Protein AF-X1BQT2-F1 (afdb_monomer_lite)

Structure (mmCIF, N/CA/C/O backbone):
data_AF-X1BQT2-F1
#
_entry.id   AF-X1BQT2-F1
#
loop_
_atom_site.group_PDB
_atom_site.id
_atom_site.type_symbol
_atom_site.label_atom_id
_atom_site.label_alt_id
_atom_site.label_comp_id
_atom_site.label_asym_id
_atom_site.label_entity_id
_atom_site.label_seq_id
_atom_site.pdbx_PDB_ins_code
_atom_site.Cartn_x
_atom_site.Cartn_y
_atom_site.Cartn_z
_atom_site.occupancy
_atom_site.B_iso_or_equiv
_atom_site.auth_seq_id
_atom_site.auth_comp_id
_atom_site.auth_asym_id
_atom_site.auth_atom_id
_atom_site.pdbx_PDB_model_num
ATOM 1 N N . PHE A 1 1 ? -11.441 -1.407 -5.618 1.00 73.06 1 PHE A N 1
ATOM 2 C CA . PHE A 1 1 ? -11.090 -2.288 -4.486 1.00 73.06 1 PHE A CA 1
ATOM 3 C C . PHE A 1 1 ? -11.085 -1.535 -3.155 1.00 73.06 1 PHE A C 1
ATOM 5 O O . PHE A 1 1 ? -12.010 -1.742 -2.387 1.00 73.06 1 PHE A O 1
ATOM 12 N N . ILE A 1 2 ? -10.143 -0.609 -2.906 1.00 77.38 2 ILE A N 1
ATOM 13 C CA . ILE A 1 2 ? -10.026 0.120 -1.618 1.00 77.38 2 ILE A CA 1
ATOM 14 C C . ILE A 1 2 ? -11.332 0.805 -1.174 1.00 77.38 2 ILE A C 1
ATOM 16 O O . ILE A 1 2 ? -11.636 0.817 0.010 1.00 77.38 2 ILE A O 1
ATOM 20 N N . ASN A 1 3 ? -12.148 1.301 -2.110 1.00 75.19 3 ASN A N 1
ATOM 21 C CA . ASN A 1 3 ? -13.449 1.909 -1.789 1.00 75.19 3 ASN A CA 1
ATOM 22 C C . ASN A 1 3 ? -14.438 0.973 -1.090 1.00 75.19 3 ASN A C 1
ATOM 24 O O . ASN A 1 3 ? -15.266 1.443 -0.330 1.00 75.19 3 ASN A O 1
ATOM 28 N N . GLN A 1 4 ? -14.371 -0.325 -1.373 1.00 82.44 4 GLN A N 1
ATOM 29 C CA . GLN A 1 4 ? -15.317 -1.309 -0.847 1.00 82.44 4 GLN A CA 1
ATOM 30 C C . GLN A 1 4 ? -14.732 -2.064 0.343 1.00 82.44 4 GLN A C 1
ATOM 32 O O . GLN A 1 4 ? -15.475 -2.633 1.125 1.00 82.44 4 GLN A O 1
ATOM 37 N N . VAL A 1 5 ? -13.400 -2.083 0.493 1.00 83.00 5 VAL A N 1
ATOM 38 C CA . VAL A 1 5 ? -12.742 -2.916 1.507 1.00 83.00 5 VAL A CA 1
ATOM 39 C C . VAL A 1 5 ? -13.119 -2.491 2.925 1.00 83.00 5 VAL A C 1
ATOM 41 O O . VAL A 1 5 ? -13.260 -3.355 3.778 1.00 83.00 5 VAL A O 1
ATOM 44 N N . LYS A 1 6 ? -13.361 -1.193 3.157 1.00 77.69 6 LYS A N 1
ATOM 45 C CA . LYS A 1 6 ? -13.768 -0.657 4.465 1.00 77.69 6 LYS A CA 1
ATOM 46 C C . LYS A 1 6 ? -15.026 -1.314 5.022 1.00 77.69 6 LYS A C 1
ATOM 48 O O . LYS A 1 6 ? -15.082 -1.537 6.223 1.00 77.69 6 LYS A O 1
ATOM 53 N N . ASP A 1 7 ? -15.966 -1.700 4.165 1.00 83.50 7 ASP A N 1
ATOM 54 C CA . ASP A 1 7 ? -17.209 -2.352 4.590 1.00 83.50 7 ASP A CA 1
ATOM 55 C C . ASP A 1 7 ? -16.974 -3.779 5.122 1.00 83.50 7 ASP A C 1
ATOM 57 O O . ASP A 1 7 ? -17.818 -4.338 5.818 1.00 83.50 7 ASP A O 1
ATOM 61 N N . PHE A 1 8 ? -15.818 -4.374 4.808 1.00 82.44 8 PHE A N 1
ATOM 62 C CA . PHE A 1 8 ? -15.426 -5.723 5.227 1.00 82.44 8 PHE A CA 1
ATOM 63 C C . PHE A 1 8 ? -14.379 -5.726 6.345 1.00 82.44 8 PHE A C 1
ATOM 65 O O . PHE A 1 8 ? -14.010 -6.793 6.839 1.00 82.44 8 PHE A O 1
ATOM 72 N N . LEU A 1 9 ? -13.863 -4.556 6.723 1.00 83.00 9 LEU A N 1
ATOM 73 C CA . LEU A 1 9 ? -12.859 -4.428 7.768 1.00 83.00 9 LEU A CA 1
ATOM 74 C C . LEU A 1 9 ? -13.551 -4.272 9.118 1.00 83.00 9 LEU A C 1
ATOM 76 O O . LEU A 1 9 ? -14.391 -3.398 9.311 1.00 83.00 9 LEU A O 1
ATOM 80 N N . ASN A 1 10 ? -13.178 -5.123 10.069 1.00 79.69 10 ASN A N 1
ATOM 81 C CA . ASN A 1 10 ? -13.605 -4.959 11.448 1.00 79.69 10 ASN A CA 1
ATOM 82 C C . ASN A 1 10 ? -12.741 -3.875 12.107 1.00 79.69 10 ASN A C 1
ATOM 84 O O . ASN A 1 10 ? -11.574 -4.125 12.401 1.00 79.69 10 ASN A O 1
ATOM 88 N N . SER A 1 11 ? -13.314 -2.697 12.349 1.00 74.62 11 SER A N 1
ATOM 89 C CA . SER A 1 11 ? -12.638 -1.563 12.994 1.00 74.62 11 SER A CA 1
ATOM 90 C C . SER A 1 11 ? -12.265 -1.813 14.461 1.00 74.62 11 SER A C 1
ATOM 92 O O . SER A 1 11 ? -11.456 -1.080 15.021 1.00 74.62 11 SER A O 1
ATOM 94 N N . GLU A 1 12 ? -12.809 -2.853 15.098 1.00 82.75 12 GLU A N 1
ATOM 95 C CA . GLU A 1 12 ? -12.465 -3.231 16.474 1.00 82.75 12 GLU A CA 1
ATOM 96 C C . GLU A 1 12 ? -11.197 -4.097 16.553 1.00 82.75 12 GLU A C 1
ATOM 98 O O . GLU A 1 12 ? -10.700 -4.384 17.644 1.00 82.75 12 GLU A O 1
ATOM 103 N N . GLN A 1 13 ? -10.662 -4.541 15.411 1.00 84.44 13 GLN A N 1
ATOM 104 C CA . GLN A 1 13 ? -9.490 -5.407 15.347 1.00 84.44 13 GLN A CA 1
ATOM 105 C C . GLN A 1 13 ? -8.432 -4.846 14.409 1.00 84.44 13 GLN A C 1
ATOM 107 O O . GLN A 1 13 ? -8.720 -4.275 13.364 1.00 84.44 13 GLN A O 1
ATOM 112 N N . LYS A 1 14 ? -7.163 -5.074 14.754 1.00 87.75 14 LYS A N 1
ATOM 113 C CA . LYS A 1 14 ? -6.065 -4.677 13.880 1.00 87.75 14 LYS A CA 1
ATOM 114 C C . LYS A 1 14 ? -6.088 -5.518 12.605 1.00 87.75 14 LYS A C 1
ATOM 116 O O . LYS A 1 14 ? -5.956 -6.739 12.668 1.00 87.75 14 LYS A O 1
ATOM 121 N N . TYR A 1 15 ? -6.193 -4.856 11.462 1.00 89.81 15 TYR A N 1
ATOM 122 C CA . TYR A 1 15 ? -6.195 -5.493 10.152 1.00 89.81 15 TYR A CA 1
ATOM 123 C C . TYR A 1 15 ? -5.056 -4.964 9.278 1.00 89.81 15 TYR A C 1
ATOM 125 O O . TYR A 1 15 ? -4.488 -3.899 9.5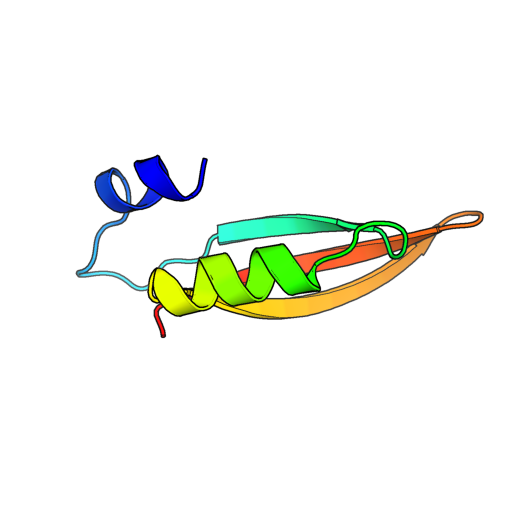22 1.00 89.81 15 TYR A O 1
ATOM 133 N N . TYR A 1 16 ? -4.726 -5.731 8.241 1.00 91.62 16 TYR A N 1
ATOM 134 C CA . TYR A 1 16 ? -3.727 -5.361 7.247 1.00 91.62 16 TYR A CA 1
ATOM 135 C C . TYR A 1 16 ? -4.186 -5.812 5.866 1.00 91.62 16 TYR A C 1
ATOM 137 O O . TYR A 1 16 ? -4.711 -6.916 5.718 1.00 91.62 16 TYR A O 1
ATOM 145 N N . ILE A 1 17 ? -3.929 -4.992 4.851 1.00 91.88 17 ILE A N 1
ATOM 146 C CA . ILE A 1 17 ? -4.152 -5.365 3.451 1.00 91.88 17 ILE A CA 1
ATOM 147 C C . ILE A 1 17 ? -2.790 -5.492 2.783 1.00 91.88 17 ILE A C 1
ATOM 149 O O . ILE A 1 17 ? -1.998 -4.554 2.804 1.00 91.88 17 ILE A O 1
ATOM 153 N N . TYR A 1 18 ? -2.517 -6.644 2.178 1.00 93.81 18 TYR A N 1
ATOM 154 C CA . TYR A 1 18 ? -1.269 -6.892 1.464 1.00 93.81 18 TYR A CA 1
ATOM 155 C C . TYR A 1 18 ? -1.505 -6.842 -0.035 1.00 93.81 18 TYR A C 1
ATOM 157 O O . TYR A 1 18 ? -2.472 -7.416 -0.537 1.00 93.81 18 TYR A O 1
ATOM 165 N N . TYR A 1 19 ? -0.603 -6.184 -0.752 1.00 92.81 19 TYR A N 1
ATOM 166 C CA . TYR A 1 19 ? -0.627 -6.168 -2.207 1.00 92.81 19 TYR A CA 1
ATOM 167 C C . TYR A 1 19 ? 0.786 -6.102 -2.775 1.00 92.81 19 TYR A C 1
ATOM 169 O O . TYR A 1 19 ? 1.737 -5.692 -2.107 1.00 92.81 19 TYR A O 1
ATOM 177 N N . ILE A 1 20 ? 0.919 -6.533 -4.024 1.00 93.56 20 ILE A N 1
ATOM 178 C CA . ILE A 1 20 ? 2.182 -6.525 -4.753 1.00 93.56 20 ILE A CA 1
ATOM 179 C C . ILE A 1 20 ? 2.125 -5.403 -5.784 1.00 93.56 20 ILE A C 1
ATOM 181 O O . ILE A 1 20 ? 1.114 -5.236 -6.463 1.00 93.56 20 ILE A O 1
ATOM 185 N N . SER A 1 21 ? 3.209 -4.650 -5.900 1.00 93.12 21 SER A N 1
ATOM 186 C CA . SER A 1 21 ? 3.433 -3.712 -6.998 1.00 93.12 21 SER A CA 1
ATOM 187 C C . SER A 1 21 ? 4.788 -3.978 -7.639 1.00 93.12 21 SER A C 1
ATOM 189 O O . SER A 1 21 ? 5.597 -4.746 -7.114 1.00 93.12 21 SER A O 1
ATOM 191 N N . SER A 1 22 ? 5.049 -3.330 -8.765 1.00 92.56 22 SER A N 1
ATOM 192 C CA . SER A 1 22 ? 6.368 -3.314 -9.386 1.00 92.56 22 SER A CA 1
ATOM 193 C C . SER A 1 22 ? 7.000 -1.924 -9.328 1.00 92.56 22 SER A C 1
ATOM 195 O O . SER A 1 22 ? 6.306 -0.934 -9.092 1.00 92.56 22 SER A O 1
ATOM 197 N N . SER A 1 23 ? 8.307 -1.821 -9.580 1.00 86.31 23 SER A N 1
ATOM 198 C CA . SER A 1 23 ? 8.993 -0.527 -9.741 1.00 86.31 23 SER A CA 1
ATOM 199 C C . SER A 1 23 ? 8.492 0.300 -10.924 1.00 86.31 23 SER A C 1
ATOM 201 O O . SER A 1 23 ? 8.694 1.510 -10.935 1.00 86.31 23 SER A O 1
ATOM 203 N N . SER A 1 24 ? 7.854 -0.330 -11.912 1.00 85.75 24 SER A N 1
ATOM 204 C CA . SER A 1 24 ? 7.223 0.350 -13.047 1.00 85.75 24 SER A CA 1
ATOM 205 C C . SER A 1 24 ? 5.849 0.940 -12.701 1.00 85.75 24 SER A C 1
ATOM 207 O O . SER A 1 24 ? 5.309 1.734 -13.469 1.00 85.75 24 SER A O 1
ATOM 209 N N . THR A 1 25 ? 5.285 0.580 -11.543 1.00 83.50 25 THR A N 1
ATOM 210 C CA . THR A 1 25 ? 4.009 1.116 -11.065 1.00 83.50 25 THR A CA 1
ATOM 211 C C . THR A 1 25 ? 4.234 2.475 -10.404 1.00 83.50 25 THR A C 1
ATOM 213 O O . THR A 1 25 ? 4.912 2.560 -9.380 1.00 83.50 25 THR A O 1
ATOM 216 N N . ASP A 1 26 ? 3.624 3.532 -10.942 1.00 80.75 26 ASP A N 1
ATOM 217 C CA . ASP A 1 26 ? 3.571 4.820 -10.251 1.00 80.75 26 ASP A CA 1
ATOM 218 C C . ASP A 1 26 ? 2.596 4.733 -9.068 1.00 80.75 26 ASP A C 1
ATOM 220 O O . ASP A 1 26 ? 1.380 4.630 -9.233 1.00 80.75 26 ASP A O 1
ATOM 224 N N . LEU A 1 27 ? 3.153 4.718 -7.857 1.00 83.69 27 LEU A N 1
ATOM 225 C CA . LEU A 1 27 ? 2.392 4.643 -6.612 1.00 83.69 27 LEU A CA 1
ATOM 226 C C . LEU A 1 27 ? 2.095 6.017 -6.012 1.00 83.69 27 LEU A C 1
ATOM 228 O O . LEU A 1 27 ? 1.432 6.061 -4.982 1.00 83.69 27 LEU A O 1
ATOM 232 N N . SER A 1 28 ? 2.573 7.119 -6.600 1.00 85.00 28 SER A N 1
ATOM 233 C CA . SER A 1 28 ? 2.387 8.462 -6.032 1.00 85.00 28 SER A CA 1
ATOM 234 C C . SER A 1 28 ? 0.902 8.798 -5.882 1.00 85.00 28 SER A C 1
ATOM 236 O O . SER A 1 28 ? 0.411 8.944 -4.766 1.00 85.00 28 SER A O 1
ATOM 238 N N . GLN A 1 29 ? 0.160 8.746 -6.990 1.00 85.75 29 GLN A 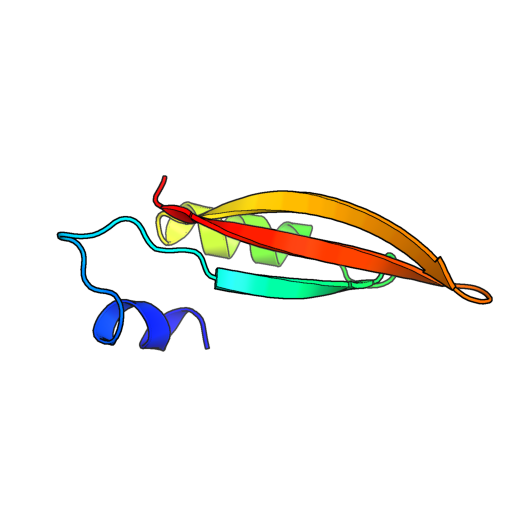N 1
ATOM 239 C CA . GLN A 1 29 ? -1.284 8.966 -7.004 1.00 85.75 29 GLN A CA 1
ATOM 240 C C . GLN A 1 29 ? -2.038 7.969 -6.109 1.00 85.75 29 GLN A C 1
ATOM 242 O O . GLN A 1 29 ? -2.995 8.337 -5.430 1.00 85.75 29 GLN A O 1
ATOM 247 N N . LEU A 1 30 ? -1.611 6.700 -6.080 1.00 86.31 30 LEU A N 1
ATOM 248 C CA . LEU A 1 30 ? -2.238 5.696 -5.221 1.00 86.31 30 LEU A CA 1
ATOM 249 C C . LEU A 1 30 ? -2.033 6.022 -3.736 1.00 86.31 30 LEU A C 1
ATOM 251 O O . LEU A 1 30 ? -2.970 5.879 -2.958 1.00 86.31 30 LEU A O 1
ATOM 255 N N . ASN A 1 31 ? -0.831 6.438 -3.338 1.00 87.62 31 ASN A N 1
ATOM 256 C CA . ASN A 1 31 ? -0.531 6.790 -1.954 1.00 87.62 31 ASN A CA 1
ATOM 257 C C . ASN A 1 31 ? -1.354 8.009 -1.507 1.00 87.62 31 ASN A C 1
ATOM 259 O O . ASN A 1 31 ? -1.939 7.956 -0.429 1.00 87.62 31 ASN A O 1
ATOM 263 N N . ASP A 1 32 ? -1.499 9.030 -2.356 1.00 89.69 32 ASP A N 1
ATOM 264 C CA . ASP A 1 32 ? -2.340 10.203 -2.065 1.00 89.69 32 ASP A CA 1
ATOM 265 C C . ASP A 1 32 ? -3.820 9.810 -1.872 1.00 89.69 32 ASP A C 1
ATOM 267 O O . ASP A 1 32 ? -4.504 10.258 -0.941 1.00 89.69 32 ASP A O 1
ATOM 271 N N . GLU A 1 33 ? -4.331 8.915 -2.727 1.00 88.69 33 GLU A N 1
ATOM 272 C CA . GLU A 1 33 ? -5.685 8.368 -2.592 1.00 88.69 33 GLU A CA 1
ATOM 273 C C . GLU A 1 33 ? -5.858 7.507 -1.332 1.00 88.69 33 GLU A C 1
ATOM 275 O O . GLU A 1 33 ? -6.945 7.484 -0.745 1.00 88.69 33 GLU A O 1
ATOM 280 N N . LEU A 1 34 ? -4.817 6.780 -0.919 1.00 89.88 34 LEU A N 1
ATOM 281 C CA . LEU A 1 34 ? -4.822 5.953 0.287 1.00 89.88 34 LEU A CA 1
ATOM 282 C C . LEU A 1 34 ? -4.824 6.811 1.554 1.00 89.88 34 LEU A C 1
ATOM 284 O O . LEU A 1 34 ? -5.661 6.570 2.427 1.00 89.88 34 LEU A O 1
ATOM 288 N N . GLU A 1 35 ? -3.979 7.843 1.620 1.00 89.62 35 GLU A N 1
ATOM 289 C CA . GLU A 1 35 ? -3.929 8.776 2.752 1.00 89.62 35 GLU A CA 1
ATOM 290 C C . GLU A 1 35 ? -5.263 9.500 2.933 1.00 89.62 35 GLU A C 1
ATOM 292 O O . GLU A 1 35 ? -5.816 9.518 4.034 1.00 89.62 35 GLU A O 1
ATOM 297 N N . THR A 1 36 ? -5.860 9.990 1.840 1.00 88.25 36 THR A N 1
ATOM 298 C CA . THR A 1 36 ? -7.192 10.629 1.865 1.00 88.25 36 THR A CA 1
ATOM 299 C C . THR A 1 36 ? -8.274 9.689 2.415 1.00 88.25 36 THR A C 1
ATOM 301 O O . THR A 1 36 ? -9.301 10.123 2.938 1.00 88.25 36 THR A O 1
ATOM 304 N N . ARG A 1 37 ? -8.053 8.376 2.318 1.00 85.75 37 ARG A N 1
ATOM 305 C CA . ARG A 1 37 ? -8.964 7.336 2.797 1.00 85.75 37 ARG A CA 1
ATOM 306 C C . ARG A 1 37 ? -8.554 6.759 4.150 1.00 85.75 37 ARG A C 1
ATOM 308 O O . ARG A 1 37 ? -9.208 5.817 4.589 1.00 85.75 37 ARG A O 1
ATOM 315 N N . GLY A 1 38 ? -7.564 7.321 4.837 1.00 89.38 38 GLY A N 1
ATOM 316 C CA . GLY A 1 38 ? -7.147 6.872 6.168 1.00 89.38 38 GLY A CA 1
ATOM 317 C C . GLY A 1 38 ? -6.323 5.584 6.157 1.00 89.38 38 GLY A C 1
ATOM 318 O O . GLY A 1 38 ? -6.333 4.849 7.139 1.00 89.38 38 GLY A O 1
ATOM 319 N N . PHE A 1 39 ? -5.636 5.292 5.053 1.00 91.31 39 PHE A N 1
ATOM 320 C CA . PHE A 1 39 ? -4.675 4.197 4.975 1.00 91.31 39 PHE A CA 1
ATOM 321 C C . PHE A 1 39 ? -3.255 4.730 4.793 1.00 91.31 39 PHE A C 1
ATOM 323 O O . PHE A 1 39 ? -3.013 5.593 3.954 1.00 91.31 39 PHE A O 1
ATOM 330 N N . GLN A 1 40 ? -2.301 4.143 5.513 1.00 92.19 40 GLN A N 1
ATOM 331 C CA . GLN A 1 40 ? -0.874 4.310 5.269 1.00 92.19 40 GLN A CA 1
ATOM 332 C C . GLN A 1 40 ? -0.340 3.108 4.488 1.00 92.19 40 GLN A C 1
ATOM 334 O O . GLN A 1 40 ? -0.519 1.960 4.899 1.00 92.19 40 GLN A O 1
ATOM 339 N N . ASN A 1 41 ? 0.377 3.367 3.394 1.00 92.75 41 ASN A N 1
ATOM 340 C CA . ASN A 1 41 ? 1.132 2.340 2.684 1.00 92.75 41 ASN A CA 1
ATOM 341 C C . ASN A 1 41 ? 2.550 2.187 3.255 1.00 92.75 41 ASN A C 1
ATOM 343 O O . ASN A 1 41 ? 3.265 3.169 3.452 1.00 92.75 41 ASN A O 1
ATOM 347 N N . ARG A 1 42 ? 2.985 0.943 3.473 1.00 93.69 42 ARG A N 1
ATOM 348 C CA . ARG A 1 42 ? 4.356 0.595 3.856 1.00 93.69 42 ARG A CA 1
ATOM 349 C C . ARG A 1 42 ? 4.936 -0.477 2.950 1.00 93.69 42 ARG A C 1
ATOM 351 O O . ARG A 1 42 ? 4.378 -1.565 2.817 1.00 93.69 42 ARG A O 1
ATOM 358 N N . VAL A 1 43 ? 6.128 -0.210 2.428 1.00 94.06 43 VAL A N 1
ATOM 359 C CA . VAL A 1 43 ? 6.938 -1.220 1.744 1.00 94.06 43 VAL A CA 1
ATOM 360 C C . VAL A 1 43 ? 7.537 -2.162 2.785 1.00 94.06 43 VAL A C 1
ATOM 362 O O . VAL A 1 43 ? 8.295 -1.735 3.654 1.00 94.06 43 VAL A O 1
ATOM 365 N N . LEU A 1 44 ? 7.199 -3.447 2.703 1.00 96.31 44 LEU A N 1
ATOM 366 C CA . LEU A 1 44 ? 7.723 -4.474 3.607 1.00 96.31 44 LEU A CA 1
ATOM 367 C C . LEU A 1 44 ? 8.944 -5.182 3.042 1.00 96.31 44 LEU A C 1
ATOM 369 O O . LEU A 1 44 ? 9.853 -5.547 3.783 1.00 96.31 44 LEU A O 1
ATOM 373 N N . ASN A 1 45 ? 8.932 -5.441 1.738 1.00 95.88 45 ASN A N 1
ATOM 374 C CA . ASN A 1 45 ? 10.005 -6.154 1.073 1.00 95.88 45 ASN A CA 1
ATOM 375 C C . ASN A 1 45 ? 10.091 -5.722 -0.388 1.00 95.88 45 ASN A C 1
ATOM 377 O O . ASN A 1 45 ? 9.088 -5.366 -1.007 1.00 95.88 45 ASN A O 1
ATOM 381 N N . LYS A 1 46 ? 11.296 -5.795 -0.938 1.00 95.62 46 LYS A N 1
ATOM 382 C CA . LYS A 1 46 ? 11.596 -5.529 -2.335 1.00 95.62 46 LYS A CA 1
ATOM 383 C C . LYS A 1 46 ? 12.501 -6.645 -2.836 1.00 95.62 46 LYS A C 1
ATOM 385 O O . LYS A 1 46 ? 13.559 -6.890 -2.260 1.00 95.62 46 LYS A O 1
ATOM 390 N N . ARG A 1 47 ? 12.100 -7.309 -3.917 1.00 96.00 47 ARG A N 1
ATOM 391 C CA . ARG A 1 47 ? 12.883 -8.368 -4.553 1.00 96.00 47 ARG A CA 1
ATOM 392 C C . ARG A 1 47 ? 13.059 -8.076 -6.033 1.00 96.00 47 ARG A C 1
ATOM 394 O O . ARG A 1 47 ? 12.082 -7.880 -6.743 1.00 96.00 47 ARG A O 1
ATOM 401 N N . HIS A 1 48 ? 14.304 -8.125 -6.489 1.00 94.75 48 HIS A N 1
ATOM 402 C CA . HIS A 1 48 ? 14.616 -8.049 -7.908 1.00 94.75 48 HIS A CA 1
ATOM 403 C C . HIS A 1 48 ? 14.386 -9.413 -8.570 1.00 94.75 48 HIS A C 1
ATOM 405 O O . HIS A 1 48 ? 14.927 -10.425 -8.110 1.00 94.75 48 HIS A O 1
ATOM 411 N N . ILE A 1 49 ? 13.561 -9.453 -9.615 1.00 92.00 49 ILE A N 1
ATOM 412 C CA . ILE A 1 49 ? 13.280 -10.656 -10.404 1.00 92.00 49 ILE A CA 1
ATOM 413 C C . ILE A 1 49 ? 13.421 -10.294 -11.887 1.00 92.00 49 ILE A C 1
ATOM 415 O O . ILE A 1 49 ? 12.679 -9.470 -12.412 1.00 92.0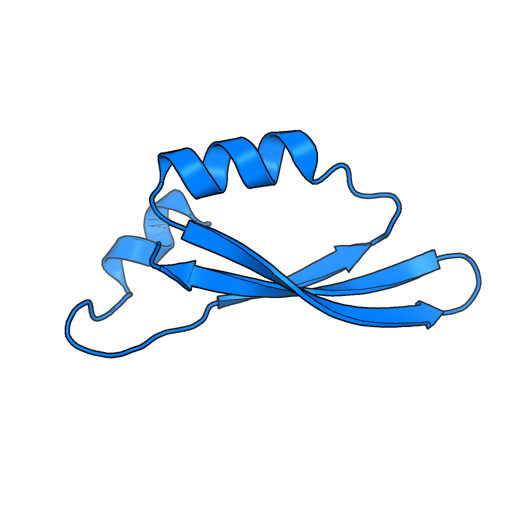0 49 ILE A O 1
ATOM 419 N N . PHE A 1 50 ? 14.380 -10.935 -12.562 1.00 90.25 50 PHE A N 1
ATOM 420 C CA . PHE A 1 50 ? 14.768 -10.658 -13.950 1.00 90.25 50 PHE A CA 1
ATOM 421 C C . PHE A 1 50 ? 15.171 -9.197 -14.197 1.00 90.25 50 PHE A C 1
ATOM 423 O O . PHE A 1 50 ? 16.326 -8.856 -13.981 1.00 90.25 50 PHE A O 1
ATOM 430 N N . PHE A 1 51 ? 14.235 -8.371 -14.668 1.00 88.75 51 PHE A N 1
ATOM 431 C CA . PHE A 1 51 ? 14.441 -6.970 -15.046 1.00 88.75 51 PHE A CA 1
ATOM 432 C C . PHE A 1 51 ? 13.510 -6.022 -14.283 1.00 88.75 51 PHE A C 1
ATOM 434 O O . PHE A 1 51 ? 13.384 -4.855 -14.644 1.00 88.75 51 PHE A O 1
ATOM 441 N N . GLU A 1 52 ? 12.834 -6.515 -13.247 1.00 91.25 52 GLU A N 1
ATOM 442 C CA . GLU A 1 52 ? 11.823 -5.760 -12.520 1.00 91.25 52 GLU A CA 1
ATOM 443 C C . GLU A 1 52 ? 12.000 -5.926 -11.013 1.00 91.25 52 GLU A C 1
ATOM 445 O O . GLU A 1 52 ? 12.404 -6.981 -10.514 1.00 91.25 52 GLU A O 1
ATOM 450 N N . ASP A 1 53 ? 11.690 -4.866 -10.272 1.00 93.81 53 ASP A N 1
ATOM 451 C CA . ASP A 1 53 ? 11.603 -4.956 -8.826 1.00 93.81 53 ASP A CA 1
ATOM 452 C C . ASP A 1 53 ? 10.159 -5.225 -8.430 1.00 93.81 53 ASP A C 1
ATOM 454 O O . ASP A 1 53 ? 9.283 -4.399 -8.671 1.00 93.81 53 ASP A O 1
ATOM 458 N N . ILE A 1 54 ? 9.929 -6.355 -7.773 1.00 9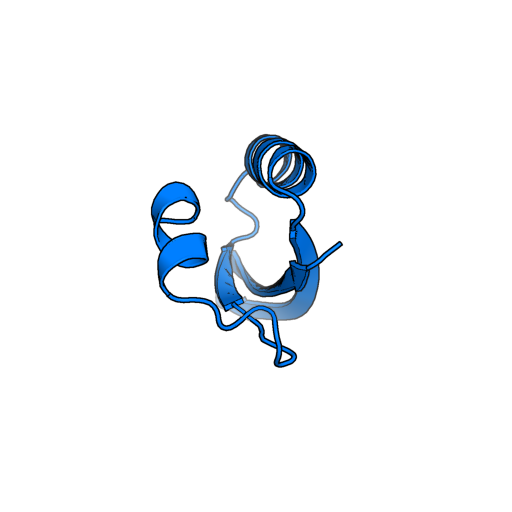4.56 54 ILE A N 1
ATOM 459 C CA . ILE A 1 54 ? 8.644 -6.706 -7.181 1.00 94.56 54 ILE A CA 1
ATOM 460 C C . ILE A 1 54 ? 8.643 -6.254 -5.722 1.00 94.56 54 ILE A C 1
ATOM 462 O O . ILE A 1 54 ? 9.546 -6.580 -4.946 1.00 94.56 54 ILE A O 1
ATOM 466 N N . ILE A 1 55 ? 7.624 -5.491 -5.349 1.00 95.12 55 ILE A N 1
ATOM 467 C CA . ILE A 1 55 ? 7.507 -4.809 -4.064 1.00 95.12 55 ILE A CA 1
ATOM 468 C C . ILE A 1 55 ? 6.286 -5.367 -3.337 1.00 95.12 55 ILE A C 1
ATOM 470 O O . ILE A 1 55 ? 5.174 -5.350 -3.862 1.00 95.12 55 ILE A O 1
ATOM 474 N N . LEU A 1 56 ? 6.495 -5.865 -2.119 1.00 95.94 56 LEU A N 1
ATOM 475 C CA . LEU A 1 56 ? 5.416 -6.235 -1.210 1.00 95.94 56 LEU A CA 1
ATOM 476 C C . LEU A 1 56 ? 5.058 -5.028 -0.352 1.00 95.94 56 LEU A C 1
ATOM 478 O O . LEU A 1 56 ? 5.881 -4.541 0.428 1.00 95.94 56 LEU A O 1
ATOM 482 N N . ASN A 1 57 ? 3.808 -4.608 -0.461 1.00 94.75 57 ASN A N 1
ATOM 483 C CA . ASN A 1 57 ? 3.248 -3.481 0.255 1.00 94.75 57 ASN A CA 1
ATOM 484 C C . ASN A 1 57 ? 2.235 -3.958 1.298 1.00 94.75 57 ASN A C 1
ATOM 486 O O . ASN A 1 57 ? 1.551 -4.972 1.114 1.00 94.75 57 ASN A O 1
ATOM 490 N N . ARG A 1 58 ? 2.123 -3.193 2.381 1.00 94.44 58 ARG A N 1
ATOM 491 C CA . ARG A 1 58 ? 1.112 -3.353 3.422 1.00 94.44 58 ARG A CA 1
ATOM 492 C C . ARG A 1 58 ? 0.388 -2.036 3.623 1.00 94.44 58 ARG A C 1
ATOM 494 O O . ARG A 1 58 ? 1.025 -1.032 3.924 1.00 94.44 58 ARG A O 1
ATOM 501 N N . LEU A 1 59 ? -0.932 -2.083 3.529 1.00 93.31 59 LEU A N 1
ATOM 502 C CA . LEU A 1 59 ? -1.799 -1.019 4.003 1.00 93.31 59 LEU A CA 1
ATOM 503 C C . LEU A 1 59 ? -2.198 -1.302 5.444 1.00 93.31 59 LEU A C 1
ATOM 505 O O . LEU A 1 59 ? -2.586 -2.425 5.789 1.00 93.31 59 LEU A O 1
ATOM 509 N N . GLU A 1 60 ? -2.115 -0.265 6.257 1.00 90.81 60 GLU A N 1
ATOM 510 C CA . GLU A 1 60 ? -2.608 -0.223 7.627 1.00 90.81 60 GLU A CA 1
ATOM 511 C C . GLU A 1 60 ? -3.404 1.063 7.839 1.00 90.81 60 GLU A C 1
ATOM 513 O O . GLU A 1 60 ? -3.251 2.020 7.082 1.00 90.81 60 GLU A O 1
ATOM 518 N N . GLU A 1 61 ? -4.299 1.058 8.820 1.00 88.06 61 GLU A N 1
ATOM 519 C CA . GLU A 1 61 ? -5.044 2.255 9.211 1.00 88.06 61 GLU A CA 1
ATOM 520 C C . GLU A 1 61 ? -4.088 3.330 9.750 1.00 88.06 61 GLU A C 1
ATOM 522 O O . GLU A 1 61 ? -3.117 2.998 10.441 1.00 88.06 61 GLU A O 1
ATOM 527 N N . LEU A 1 62 ? -4.344 4.586 9.365 1.00 81.44 62 LEU A N 1
ATOM 528 C CA . LEU A 1 62 ? -3.611 5.779 9.812 1.00 81.44 62 LEU A CA 1
ATOM 529 C C . LEU A 1 62 ? -3.902 6.128 11.276 1.00 81.44 62 LEU A C 1
ATOM 531 O O . LEU A 1 6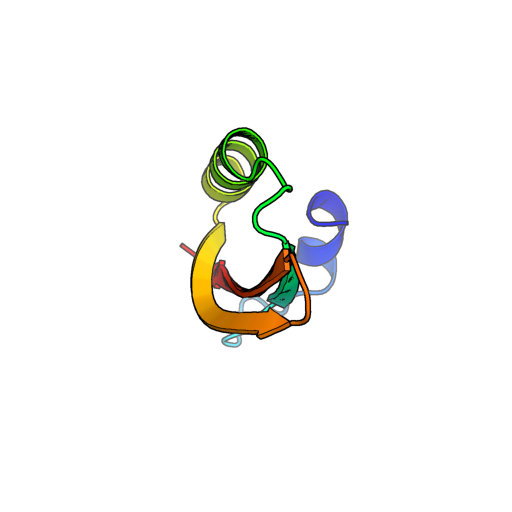2 ? -5.084 6.054 11.678 1.00 81.44 62 LEU A O 1
#

Sequence (62 aa):
F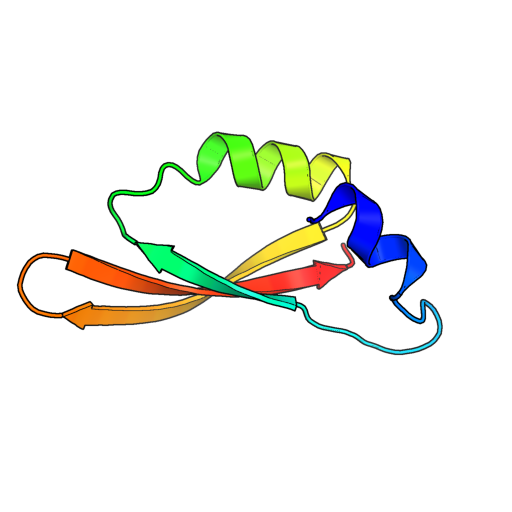INQVKDFLNSEQKYYIYYISSSSTDLSQLNDELETRGFQNRVLNKRHIFFEDIILNRLEEL

Foldseek 3Di:
DLVCVVVVDDPVDWDKDKDKDKPPDDCPVVQVVQVVVQKHKDFDDWDDDDPIIITIIMIGGD

pLDDT: mean 88.37, std 5.85, range [73.06, 96.31]

Radius of gyration: 12.76 Å; chains: 1; bounding box: 32×21×32 Å

Organism: NCBI:txid412755

Secondary structure (DSSP, 8-state):
-HHHHGGGS-TTS---EEEEEETTS--HHHHHHHHHTTEEEEEEEEEEETTEEEEEEEEEE-